Protein AF-I0JUZ8-F1 (afdb_monomer_lite)

Secondary structure (DSSP, 8-state):
-------------PPS-EEEEEE-TTSSEEEEEEGGGTEEEEEETTTTEEEEEEE-SSSEEEEEEEEEEETTTEEEEEEEESSSSEEEEEE-----GGGGGGGGGTTS--EEEEPSSS----EE--TT-SEEEEE-TT-SSHHHHT-EEEEE-

Sequence (153 aa):
LHRHQEPEDHDHRVAKFLHDGGFDASGRYFMVAANASNKVAAVDTKTGKLAALVDTAKIPHPGRGANFVHPEFGPVWATGHLGDDVVSLIPTASDDAKYAKYKGNNWKVVQELKMPGAGNLFVKTHPKSKNFWADAPMNPERELAESVFVFDR

Radius of gyration: 17.18 Å; chains: 1; bounding box: 40×25×70 Å

Structure (mmCIF, N/CA/C/O backbone):
data_AF-I0JUZ8-F1
#
_entry.id   AF-I0JUZ8-F1
#
loop_
_atom_site.group_PDB
_atom_site.id
_atom_site.type_symbol
_atom_site.label_atom_id
_atom_site.label_alt_id
_atom_site.label_comp_id
_atom_site.label_asym_id
_atom_site.label_entity_id
_atom_site.label_seq_id
_atom_site.pdbx_PDB_ins_code
_atom_site.Cartn_x
_atom_site.Cartn_y
_atom_site.Cartn_z
_atom_site.occupancy
_atom_site.B_iso_or_equiv
_atom_site.auth_seq_id
_atom_site.auth_comp_id
_atom_site.auth_asym_id
_atom_site.auth_atom_id
_atom_site.pdbx_PDB_model_num
ATOM 1 N N . LEU A 1 1 ? 22.281 8.364 48.533 1.00 39.81 1 LEU A N 1
ATOM 2 C CA . LEU A 1 1 ? 21.248 9.375 48.218 1.00 39.81 1 LEU A CA 1
ATOM 3 C C . LEU A 1 1 ? 20.882 9.246 46.749 1.00 39.81 1 LEU A C 1
ATOM 5 O O . LEU A 1 1 ? 21.779 9.223 45.916 1.00 39.81 1 LEU A O 1
ATOM 9 N N . HIS A 1 2 ? 19.601 9.003 46.478 1.00 37.38 2 HIS A N 1
ATOM 10 C CA . HIS A 1 2 ? 19.060 8.635 45.171 1.00 37.38 2 HIS A CA 1
ATOM 11 C C . HIS A 1 2 ? 19.368 9.678 44.094 1.00 37.38 2 HIS A C 1
ATOM 13 O O . HIS A 1 2 ? 19.016 10.847 44.225 1.00 37.38 2 HIS A O 1
ATOM 19 N N . ARG A 1 3 ? 19.999 9.222 43.010 1.00 35.88 3 ARG A N 1
ATOM 20 C CA . ARG A 1 3 ? 20.020 9.932 41.736 1.00 35.88 3 ARG A CA 1
ATOM 21 C C . ARG A 1 3 ? 18.628 9.723 41.137 1.00 35.88 3 ARG A C 1
ATOM 23 O O . ARG A 1 3 ? 18.254 8.578 40.899 1.00 35.88 3 ARG A O 1
ATOM 30 N N . HIS A 1 4 ? 17.852 10.793 40.985 1.00 40.12 4 HIS A N 1
ATOM 31 C CA . HIS A 1 4 ? 16.620 10.755 40.205 1.00 40.12 4 HIS A CA 1
ATOM 32 C C . HIS A 1 4 ? 16.969 10.214 38.813 1.00 40.12 4 HIS A C 1
ATOM 34 O O . HIS A 1 4 ? 17.732 10.839 38.080 1.00 40.12 4 HIS A O 1
ATOM 40 N N . GLN A 1 5 ? 16.485 9.015 38.493 1.00 37.25 5 GLN A N 1
ATOM 41 C CA . GLN A 1 5 ? 16.350 8.589 37.108 1.00 37.25 5 GLN A CA 1
ATOM 42 C C . GLN A 1 5 ? 15.210 9.426 36.536 1.00 37.25 5 GLN A C 1
ATOM 44 O O . GLN A 1 5 ? 14.076 9.328 37.009 1.00 37.25 5 GLN A O 1
ATOM 49 N N . GLU A 1 6 ? 15.526 10.300 35.583 1.00 37.56 6 GLU A N 1
ATOM 50 C CA . GLU A 1 6 ? 14.495 10.834 34.702 1.00 37.56 6 GLU A CA 1
ATOM 51 C C . GLU A 1 6 ? 13.823 9.651 33.992 1.00 37.56 6 GLU A C 1
ATOM 53 O O . GLU A 1 6 ? 14.514 8.689 33.637 1.00 37.56 6 GLU A O 1
ATOM 58 N N . PRO A 1 7 ? 12.489 9.658 33.846 1.00 38.94 7 PRO A N 1
ATOM 59 C CA . PRO A 1 7 ? 11.802 8.582 33.158 1.00 38.94 7 PRO A CA 1
ATOM 60 C C . PRO A 1 7 ? 12.304 8.542 31.716 1.00 38.94 7 PRO A C 1
ATOM 62 O O . PRO A 1 7 ? 12.306 9.564 31.032 1.00 38.94 7 PRO A O 1
ATOM 65 N N . GLU A 1 8 ? 12.750 7.367 31.269 1.00 40.44 8 GLU A N 1
ATOM 66 C CA . GLU A 1 8 ? 13.027 7.145 29.857 1.00 40.44 8 GLU A CA 1
ATOM 67 C C . GLU A 1 8 ? 11.726 7.363 29.092 1.00 40.44 8 GLU A C 1
ATOM 69 O O . GLU A 1 8 ? 10.796 6.556 29.149 1.00 40.44 8 GLU A O 1
ATOM 74 N N . ASP A 1 9 ? 11.647 8.510 28.428 1.00 40.97 9 ASP A N 1
ATOM 75 C CA . ASP A 1 9 ? 10.604 8.805 27.471 1.00 40.97 9 ASP A CA 1
ATOM 76 C C . ASP A 1 9 ? 10.711 7.712 26.403 1.00 40.97 9 ASP A C 1
ATOM 78 O O . ASP A 1 9 ? 11.705 7.638 25.672 1.00 40.97 9 ASP A O 1
ATOM 82 N N . HIS A 1 10 ? 9.731 6.804 26.367 1.00 42.12 10 HIS A N 1
ATOM 83 C CA . HIS A 1 10 ? 9.565 5.789 25.328 1.00 42.12 10 HIS A CA 1
ATOM 84 C C . HIS A 1 10 ? 9.175 6.476 24.023 1.00 42.12 10 HIS A C 1
ATOM 86 O O . HIS A 1 10 ? 8.061 6.371 23.522 1.00 42.12 10 HIS A O 1
ATOM 92 N N . 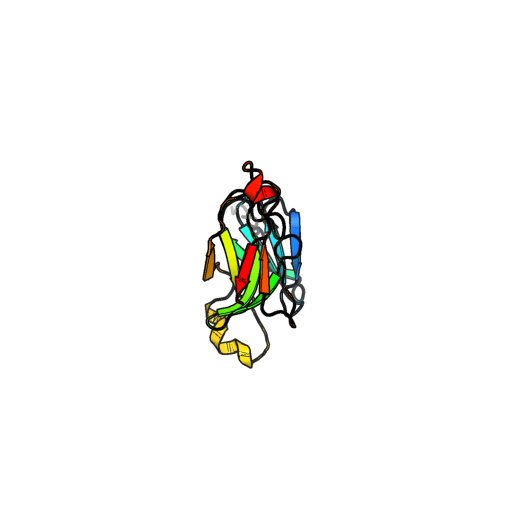ASP A 1 11 ? 10.130 7.232 23.519 1.00 44.62 11 ASP A N 1
ATOM 93 C CA . ASP A 1 11 ? 10.441 7.484 22.146 1.00 44.62 11 ASP A CA 1
ATOM 94 C C . ASP A 1 11 ? 9.332 7.157 21.144 1.00 44.62 11 ASP A C 1
ATOM 96 O O . ASP A 1 11 ? 9.370 6.183 20.391 1.00 44.62 11 ASP A O 1
ATOM 100 N N . HIS A 1 12 ? 8.349 8.048 21.093 1.00 46.19 12 HIS A N 1
ATOM 101 C CA . HIS A 1 12 ? 7.375 8.156 20.018 1.00 46.19 12 HIS A CA 1
ATOM 102 C C . HIS A 1 12 ? 8.034 8.676 18.720 1.00 46.19 12 HIS A C 1
ATOM 104 O O . HIS A 1 12 ? 7.467 9.522 18.025 1.00 46.19 12 HIS A O 1
ATOM 110 N N . ARG A 1 13 ? 9.250 8.215 18.380 1.00 50.16 13 ARG A N 1
ATOM 111 C CA . ARG A 1 13 ? 9.946 8.583 17.141 1.00 50.16 13 ARG A CA 1
ATOM 112 C C . ARG A 1 13 ? 9.258 7.876 15.983 1.00 50.16 13 ARG A C 1
ATOM 114 O O . ARG A 1 13 ? 9.554 6.732 15.643 1.00 50.16 13 ARG A O 1
ATOM 121 N N . VAL A 1 14 ? 8.339 8.595 15.346 1.00 51.22 14 VAL A N 1
ATOM 122 C CA . VAL A 1 14 ? 7.954 8.304 13.966 1.00 51.22 14 VAL A CA 1
ATOM 123 C C . VAL A 1 14 ? 9.252 8.180 13.156 1.00 51.22 14 VAL A C 1
ATOM 125 O O . VAL A 1 14 ? 10.171 8.986 13.326 1.00 51.22 14 VAL A O 1
ATOM 128 N N . ALA A 1 15 ? 9.377 7.107 12.375 1.00 55.22 15 ALA A N 1
ATOM 129 C CA . ALA A 1 15 ? 10.636 6.724 11.743 1.00 55.22 15 ALA A CA 1
ATOM 130 C C . ALA A 1 15 ? 11.268 7.880 10.941 1.00 55.22 15 ALA A C 1
ATOM 132 O O . ALA A 1 15 ? 10.576 8.709 10.349 1.00 55.22 15 ALA A O 1
ATOM 133 N N . LYS A 1 16 ? 12.605 7.948 10.941 1.00 49.75 16 LYS A N 1
ATOM 134 C CA . LYS A 1 16 ? 13.353 8.989 10.220 1.00 49.75 16 LYS A CA 1
ATOM 135 C C . LYS A 1 16 ? 13.058 8.891 8.714 1.00 49.75 16 LYS A C 1
ATOM 137 O O . LYS A 1 16 ? 12.971 7.784 8.184 1.00 49.75 16 LYS A O 1
ATOM 142 N N . PHE A 1 17 ? 12.990 10.046 8.042 1.00 62.59 17 PHE A N 1
ATOM 143 C CA . PHE A 1 17 ? 12.755 10.193 6.593 1.00 62.59 17 PHE A CA 1
ATOM 144 C C . PHE A 1 17 ? 11.334 9.847 6.133 1.00 62.59 17 PHE A C 1
ATOM 146 O O . PHE A 1 17 ? 11.149 9.083 5.187 1.00 62.59 17 PHE A O 1
ATOM 153 N N . LEU A 1 18 ? 10.335 10.433 6.800 1.00 65.12 18 LEU A N 1
ATOM 154 C CA . LEU A 1 18 ? 8.971 10.445 6.278 1.00 65.12 18 LEU A CA 1
ATOM 155 C C . LEU A 1 18 ? 8.933 11.182 4.945 1.00 65.12 18 LEU A C 1
ATOM 157 O O . LEU A 1 18 ? 9.487 12.277 4.829 1.00 65.12 18 LEU A O 1
ATOM 161 N N . HIS A 1 19 ? 8.285 10.570 3.965 1.00 83.56 19 HIS A N 1
ATOM 162 C CA . HIS A 1 19 ? 8.226 11.088 2.609 1.00 83.56 19 HIS A CA 1
ATOM 163 C C . HIS A 1 19 ? 6.768 11.303 2.195 1.00 83.56 19 HIS A C 1
ATOM 165 O O . HIS A 1 19 ? 6.206 12.378 2.401 1.00 83.56 19 HIS A O 1
ATOM 171 N N . ASP A 1 20 ? 6.136 10.263 1.671 1.00 88.50 20 ASP A N 1
ATOM 172 C CA . ASP A 1 20 ? 4.796 10.266 1.109 1.00 88.50 20 ASP A CA 1
ATOM 173 C C . ASP A 1 20 ? 3.865 9.307 1.856 1.00 88.50 20 ASP A C 1
ATOM 175 O O . ASP A 1 20 ? 4.283 8.436 2.621 1.00 88.50 20 ASP A O 1
ATOM 179 N N . GLY A 1 21 ? 2.563 9.515 1.689 1.00 94.44 21 GLY A N 1
ATOM 180 C CA . GLY A 1 21 ? 1.554 8.761 2.409 1.00 94.44 21 GLY A CA 1
ATOM 181 C C . GLY A 1 21 ? 0.128 9.135 2.039 1.00 94.44 21 GLY A C 1
ATOM 182 O O . GLY A 1 21 ? -0.145 10.127 1.354 1.00 94.44 21 GLY A O 1
ATOM 183 N N . GLY A 1 22 ? -0.813 8.331 2.517 1.00 97.75 22 GLY A N 1
ATOM 184 C CA . GLY A 1 22 ? -2.234 8.547 2.308 1.00 97.75 22 GLY A CA 1
ATOM 185 C C . GLY A 1 22 ? -3.087 7.872 3.366 1.00 97.75 22 GLY A C 1
ATOM 186 O O . GLY A 1 22 ? -2.626 7.051 4.154 1.00 97.75 22 GLY A O 1
ATOM 187 N N . PHE A 1 23 ? -4.357 8.255 3.396 1.00 98.56 23 PHE A N 1
ATOM 188 C CA . PHE A 1 23 ? -5.313 7.659 4.313 1.00 98.56 23 PHE A CA 1
ATOM 189 C C . PHE A 1 23 ? -5.670 6.232 3.905 1.00 98.56 23 PHE A C 1
ATOM 191 O O . PHE A 1 23 ? -5.791 5.918 2.715 1.00 98.56 23 PHE A O 1
ATOM 198 N N . ASP A 1 24 ? -5.905 5.394 4.907 1.00 98.31 24 ASP A N 1
ATOM 199 C CA . ASP A 1 24 ? -6.580 4.120 4.729 1.00 98.31 24 ASP A CA 1
ATOM 200 C C . ASP A 1 24 ? -8.024 4.309 4.226 1.00 98.31 24 ASP A C 1
ATOM 202 O O . ASP A 1 24 ? -8.566 5.417 4.191 1.00 98.31 24 ASP A O 1
ATOM 206 N N . ALA A 1 25 ? -8.684 3.208 3.862 1.00 96.94 25 ALA A N 1
ATOM 207 C CA . ALA A 1 25 ? -10.047 3.233 3.334 1.00 96.94 25 ALA A CA 1
ATOM 208 C C . ALA A 1 25 ? -11.075 3.897 4.271 1.00 96.94 25 ALA A C 1
ATOM 210 O O . ALA A 1 25 ? -12.080 4.419 3.788 1.00 96.94 25 ALA A O 1
ATOM 211 N N . SER A 1 26 ? -10.854 3.856 5.590 1.00 96.44 26 SER A N 1
ATOM 212 C CA . SER A 1 26 ? -11.745 4.479 6.576 1.00 96.44 26 SER A CA 1
ATOM 213 C C . SER A 1 26 ? -11.522 5.983 6.750 1.00 96.44 26 SER A C 1
ATOM 215 O O . SER A 1 26 ? -12.379 6.659 7.315 1.00 96.44 26 SER A O 1
ATOM 217 N N . GLY A 1 27 ? -10.390 6.514 6.278 1.00 96.31 27 GLY A N 1
ATOM 218 C CA . GLY A 1 27 ? -9.996 7.898 6.521 1.00 96.31 27 GLY A CA 1
ATOM 219 C C . GLY A 1 27 ? -9.446 8.156 7.927 1.00 96.31 27 GLY A C 1
ATOM 220 O O . GLY A 1 27 ? -9.214 9.312 8.269 1.00 96.31 27 GLY A O 1
ATOM 221 N N . ARG A 1 28 ? -9.245 7.122 8.757 1.00 97.88 28 ARG A N 1
ATOM 222 C CA . ARG A 1 28 ? -8.785 7.276 10.147 1.00 97.88 28 ARG A CA 1
ATOM 223 C C . ARG A 1 28 ? -7.273 7.166 10.270 1.00 97.88 28 ARG A C 1
ATOM 225 O O . ARG A 1 28 ? -6.670 7.922 11.033 1.00 97.88 28 ARG A O 1
ATOM 232 N N . TYR A 1 29 ? -6.661 6.232 9.558 1.00 98.50 29 TYR A N 1
ATOM 233 C CA . TYR A 1 29 ? -5.240 5.950 9.681 1.00 98.50 29 TYR A CA 1
ATOM 234 C C . TYR A 1 29 ? -4.485 6.593 8.530 1.00 98.50 29 TYR A C 1
ATOM 236 O O . TYR A 1 29 ? -4.753 6.307 7.365 1.00 98.50 29 TYR A O 1
ATOM 244 N N . PHE A 1 30 ? -3.538 7.468 8.854 1.00 98.25 30 PHE A N 1
ATOM 245 C CA . PHE A 1 30 ? -2.619 8.010 7.865 1.00 98.25 30 PHE A CA 1
ATOM 246 C C . PHE A 1 30 ? -1.413 7.075 7.745 1.00 98.25 30 PHE A C 1
ATOM 248 O O . PHE A 1 30 ? -0.653 6.909 8.702 1.00 98.25 30 PHE A O 1
ATOM 255 N N . MET A 1 31 ? -1.286 6.436 6.584 1.00 98.06 31 MET A N 1
ATOM 256 C CA . MET A 1 31 ? -0.218 5.502 6.237 1.00 98.06 31 MET A CA 1
ATOM 257 C C . MET A 1 31 ? 0.896 6.291 5.557 1.00 98.06 31 MET A C 1
ATOM 259 O O . MET A 1 31 ? 0.687 6.819 4.466 1.00 98.06 31 MET A O 1
ATOM 263 N N . VAL A 1 32 ? 2.060 6.395 6.191 1.00 96.56 32 VAL A N 1
ATOM 264 C CA . VAL A 1 32 ? 3.182 7.203 5.696 1.00 96.56 32 VAL A CA 1
ATOM 265 C C . VAL A 1 32 ? 4.454 6.374 5.614 1.00 96.56 32 VAL A C 1
ATOM 267 O O . VAL A 1 32 ? 4.820 5.668 6.556 1.00 96.56 32 VAL A O 1
ATOM 270 N N . ALA A 1 33 ? 5.121 6.441 4.470 1.00 94.19 33 ALA A N 1
ATOM 271 C CA . ALA A 1 33 ? 6.359 5.730 4.231 1.00 94.19 33 ALA A CA 1
ATOM 272 C C . ALA A 1 33 ? 7.531 6.449 4.916 1.00 94.19 33 ALA A C 1
ATOM 274 O O . ALA A 1 33 ? 7.661 7.674 4.874 1.00 94.19 33 ALA A O 1
ATOM 275 N N . ALA A 1 34 ? 8.369 5.660 5.587 1.00 91.06 34 ALA A N 1
ATOM 276 C CA . ALA A 1 34 ? 9.654 6.065 6.138 1.00 91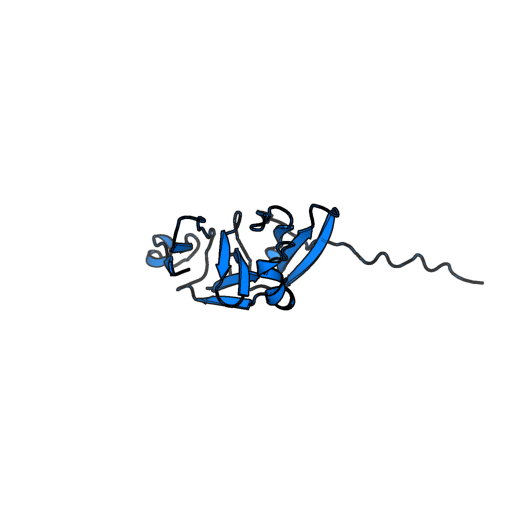.06 34 ALA A CA 1
ATOM 277 C C . ALA A 1 34 ? 10.752 5.365 5.331 1.00 91.06 34 ALA A C 1
ATOM 279 O O . ALA A 1 34 ? 11.331 4.357 5.749 1.00 91.06 34 ALA A O 1
ATOM 280 N N . ASN A 1 35 ? 10.971 5.870 4.118 1.00 76.44 35 ASN A N 1
ATOM 281 C CA . ASN A 1 35 ? 11.490 5.094 2.990 1.00 76.44 35 ASN A CA 1
ATOM 282 C C . ASN A 1 35 ? 12.905 4.573 3.263 1.00 76.44 35 ASN A C 1
ATOM 284 O O . ASN A 1 35 ? 13.198 3.404 3.032 1.00 76.44 35 ASN A O 1
ATOM 288 N N . ALA A 1 36 ? 13.766 5.410 3.848 1.00 81.31 36 ALA A N 1
ATOM 289 C CA . ALA A 1 36 ? 15.139 5.037 4.194 1.00 81.31 36 ALA A CA 1
ATOM 290 C C . ALA A 1 36 ? 15.237 3.994 5.326 1.00 81.31 36 ALA A C 1
ATOM 292 O O . ALA A 1 36 ? 16.315 3.460 5.574 1.00 81.31 36 ALA A O 1
ATOM 293 N N . SER A 1 37 ? 14.127 3.707 6.014 1.00 89.31 37 SER A N 1
ATOM 294 C CA . SER A 1 37 ? 14.049 2.709 7.084 1.00 89.31 37 SER A CA 1
ATOM 295 C C . SER A 1 37 ? 13.327 1.422 6.664 1.00 89.31 37 SER A C 1
ATOM 297 O O . SER A 1 37 ? 13.179 0.547 7.512 1.00 89.31 37 SER A O 1
ATOM 299 N N . ASN A 1 38 ? 12.876 1.297 5.404 1.00 96.00 38 ASN A N 1
ATOM 300 C CA . ASN A 1 38 ? 12.060 0.177 4.897 1.00 96.00 38 ASN A CA 1
ATOM 301 C C . ASN A 1 38 ? 10.810 -0.093 5.755 1.00 96.00 38 ASN A C 1
ATOM 303 O O . ASN A 1 38 ? 10.504 -1.233 6.105 1.00 96.00 38 ASN A O 1
ATOM 307 N N . LYS A 1 39 ? 10.126 0.982 6.164 1.00 97.06 39 LYS A N 1
ATOM 308 C CA . LYS A 1 39 ? 8.961 0.911 7.050 1.00 97.06 39 LYS A CA 1
ATOM 309 C C . LYS A 1 39 ? 7.835 1.816 6.575 1.00 97.06 39 LYS A C 1
ATOM 311 O O . LYS A 1 39 ? 8.074 2.851 5.954 1.00 97.06 39 LYS A O 1
ATOM 316 N N . VAL A 1 40 ? 6.616 1.471 6.976 1.00 97.88 40 VAL A N 1
ATOM 317 C CA . VAL A 1 40 ? 5.429 2.328 6.893 1.00 97.88 40 VAL A CA 1
ATOM 318 C C . VAL A 1 40 ? 4.904 2.573 8.305 1.00 97.88 40 VAL A C 1
ATOM 320 O O . VAL A 1 40 ? 4.622 1.634 9.047 1.00 97.88 40 VAL A O 1
ATOM 323 N N . ALA A 1 41 ? 4.770 3.837 8.695 1.00 97.50 41 ALA A N 1
ATOM 324 C CA . ALA A 1 41 ? 4.126 4.216 9.944 1.00 97.50 41 ALA A CA 1
ATOM 325 C C . ALA A 1 41 ? 2.622 4.407 9.715 1.00 97.50 41 ALA A C 1
ATOM 327 O O . ALA A 1 41 ? 2.206 5.113 8.798 1.00 97.50 41 ALA A O 1
ATOM 328 N N . ALA A 1 42 ? 1.807 3.796 10.571 1.00 97.94 42 ALA A N 1
ATOM 329 C CA . ALA A 1 42 ? 0.369 4.018 10.622 1.00 97.94 42 ALA A CA 1
ATOM 330 C C . ALA A 1 42 ? 0.056 4.949 11.794 1.00 97.94 42 ALA A C 1
ATOM 332 O O . ALA A 1 42 ? 0.271 4.588 12.952 1.00 97.94 42 ALA A O 1
ATOM 333 N N . VAL A 1 43 ? -0.456 6.144 11.511 1.00 97.88 43 VAL A N 1
ATOM 334 C CA . VAL A 1 43 ? -0.828 7.134 12.530 1.00 97.88 43 VAL A CA 1
ATOM 335 C C . VAL A 1 43 ? -2.345 7.160 12.674 1.00 97.88 43 VAL A C 1
ATOM 337 O O . VAL A 1 43 ? -3.056 7.418 11.706 1.00 97.88 43 VAL A O 1
ATOM 340 N N . ASP A 1 44 ? -2.856 6.904 13.877 1.00 98.06 44 ASP A N 1
ATOM 341 C CA . ASP A 1 44 ? -4.280 7.046 14.179 1.00 98.06 44 ASP A CA 1
ATOM 342 C C . ASP A 1 44 ? -4.613 8.528 14.341 1.00 98.06 44 ASP A C 1
ATOM 344 O O . ASP A 1 44 ? -4.325 9.137 15.373 1.00 98.06 44 ASP A O 1
ATOM 348 N N . THR A 1 45 ? -5.241 9.121 13.330 1.00 97.19 45 THR A N 1
ATOM 349 C CA . THR A 1 45 ? -5.542 10.560 13.345 1.00 97.19 45 THR A CA 1
ATOM 350 C C . THR A 1 45 ? -6.631 10.929 14.349 1.00 97.19 45 THR A C 1
ATOM 352 O O . THR A 1 45 ? -6.713 12.084 14.758 1.00 97.19 45 THR A O 1
ATOM 355 N N . LYS A 1 46 ? -7.418 9.954 14.826 1.00 96.56 46 LYS A N 1
ATOM 356 C CA . LYS A 1 46 ? -8.409 10.178 15.885 1.00 96.56 46 LYS A CA 1
ATOM 357 C C . LYS A 1 46 ? -7.751 10.391 17.247 1.00 96.56 46 LYS A C 1
ATOM 359 O O . LYS A 1 46 ? -8.262 11.162 18.053 1.00 96.56 46 LYS A O 1
ATOM 364 N N . THR A 1 47 ? -6.659 9.679 17.524 1.00 96.81 47 THR A N 1
ATOM 365 C CA . THR A 1 47 ? -5.950 9.758 18.814 1.00 96.81 47 THR A CA 1
ATOM 366 C C . THR A 1 47 ? -4.667 10.583 18.744 1.00 96.81 47 THR A C 1
ATOM 368 O O . THR A 1 47 ? -4.128 10.942 19.788 1.00 96.81 47 THR A O 1
ATOM 371 N N . GLY A 1 48 ? -4.179 10.888 17.538 1.00 94.06 48 GLY A N 1
ATOM 372 C CA . GLY A 1 48 ? -2.912 11.580 17.306 1.00 94.06 48 GLY A CA 1
ATOM 373 C C . GLY A 1 48 ? -1.681 10.727 17.622 1.00 94.06 48 GLY A C 1
ATOM 374 O O . GLY A 1 48 ? -0.602 11.276 17.825 1.00 94.06 48 GLY A O 1
ATOM 375 N N . LYS A 1 49 ? -1.828 9.399 17.714 1.00 95.62 49 LYS A N 1
ATOM 376 C CA . LYS A 1 49 ? -0.765 8.480 18.147 1.00 95.62 49 LYS A CA 1
ATOM 377 C C . LYS A 1 49 ? -0.347 7.525 17.036 1.00 95.62 49 LYS A C 1
ATOM 379 O O . LYS A 1 49 ? -1.128 7.201 16.142 1.00 95.62 49 LYS A O 1
ATOM 384 N N . LEU A 1 50 ? 0.887 7.032 17.132 1.00 97.00 50 LEU A N 1
ATOM 385 C CA . LEU A 1 50 ? 1.364 5.927 16.306 1.00 97.00 50 LEU A CA 1
ATOM 386 C C . LEU A 1 50 ? 0.545 4.670 16.635 1.00 97.00 50 LEU A C 1
ATOM 388 O O . LEU A 1 50 ? 0.562 4.197 17.769 1.00 97.00 50 LEU A O 1
ATOM 392 N N . ALA A 1 51 ? -0.184 4.152 15.649 1.00 97.31 51 ALA A N 1
ATOM 393 C CA . ALA A 1 51 ? -0.927 2.902 15.763 1.00 97.31 51 ALA A CA 1
ATOM 394 C C . ALA A 1 51 ? -0.009 1.696 15.549 1.00 97.31 51 ALA A C 1
ATOM 396 O O . ALA A 1 51 ? -0.128 0.699 16.257 1.00 97.31 51 ALA A O 1
ATOM 397 N N . ALA A 1 52 ? 0.903 1.796 14.579 1.00 97.44 52 ALA A N 1
ATOM 398 C CA . ALA A 1 52 ? 1.882 0.761 14.285 1.00 97.44 52 ALA A CA 1
ATOM 399 C C . ALA A 1 52 ? 3.054 1.296 13.458 1.00 97.44 52 ALA A C 1
ATOM 401 O O . ALA A 1 52 ? 2.938 2.304 12.759 1.00 97.44 52 ALA A O 1
ATOM 402 N N . LEU A 1 53 ? 4.159 0.555 13.493 1.00 97.44 53 LEU A N 1
ATOM 403 C CA . LEU A 1 53 ? 5.279 0.701 12.577 1.00 97.44 53 LEU A CA 1
ATOM 404 C C . LEU A 1 53 ? 5.478 -0.640 11.862 1.00 97.44 53 LEU A C 1
ATOM 406 O O . LEU A 1 53 ? 5.806 -1.634 12.502 1.00 97.44 53 LEU A O 1
ATOM 410 N N . VAL A 1 54 ? 5.216 -0.664 10.559 1.00 98.12 54 VAL A N 1
ATOM 411 C CA . VAL A 1 54 ? 5.138 -1.880 9.744 1.00 98.12 54 VAL A CA 1
ATOM 412 C C . VAL A 1 54 ? 6.422 -2.044 8.942 1.00 98.12 54 VAL A C 1
ATOM 414 O O . VAL A 1 54 ? 6.798 -1.131 8.210 1.00 98.12 54 VAL A O 1
ATOM 417 N N . ASP A 1 55 ? 7.078 -3.196 9.071 1.00 97.62 55 ASP A N 1
ATOM 418 C CA . ASP A 1 55 ? 8.200 -3.587 8.214 1.00 97.62 55 ASP A CA 1
ATOM 419 C C . ASP A 1 55 ? 7.729 -3.898 6.794 1.00 97.62 55 ASP A C 1
ATOM 421 O O . ASP A 1 55 ? 6.701 -4.550 6.606 1.00 97.62 55 ASP A O 1
ATOM 425 N N . THR A 1 56 ? 8.487 -3.442 5.800 1.00 97.75 56 THR A N 1
ATOM 426 C CA . THR A 1 56 ? 8.199 -3.670 4.381 1.00 97.75 56 THR A CA 1
ATOM 427 C C . THR A 1 56 ? 9.460 -4.048 3.608 1.00 97.75 56 THR A C 1
ATOM 429 O O . THR A 1 56 ? 10.570 -4.007 4.141 1.00 97.75 56 THR A O 1
ATOM 432 N N . ALA A 1 57 ? 9.294 -4.344 2.319 1.00 97.69 57 ALA A N 1
ATOM 433 C CA . ALA A 1 57 ? 10.397 -4.411 1.370 1.00 97.69 57 ALA A CA 1
ATOM 434 C C . ALA A 1 57 ? 11.119 -3.053 1.203 1.00 97.69 57 ALA A C 1
ATOM 436 O O . ALA A 1 57 ? 10.805 -2.053 1.868 1.00 97.69 57 ALA A O 1
ATOM 437 N N . LYS A 1 58 ? 12.160 -3.045 0.364 1.00 97.56 58 LYS A N 1
ATOM 438 C CA . LYS A 1 58 ? 13.154 -1.970 0.312 1.00 97.56 58 LYS A CA 1
ATOM 439 C C . LYS A 1 58 ? 12.628 -0.682 -0.341 1.00 97.56 58 LYS A C 1
ATOM 441 O O . LYS A 1 58 ? 12.284 -0.666 -1.518 1.00 97.56 58 LYS A O 1
ATOM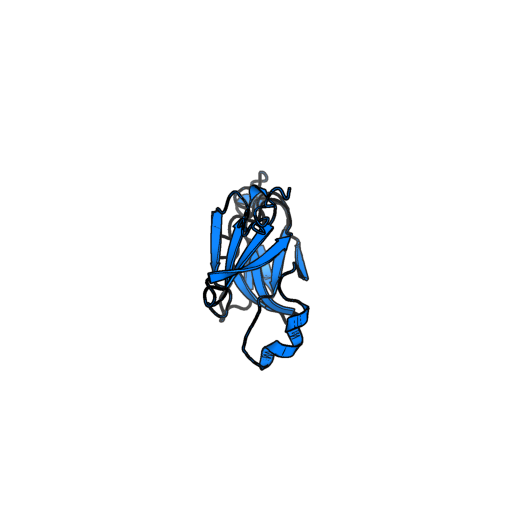 446 N N . ILE A 1 59 ? 12.739 0.435 0.387 1.00 96.12 59 ILE A N 1
ATOM 447 C CA . ILE A 1 59 ? 12.370 1.797 -0.045 1.00 96.12 59 ILE A CA 1
ATOM 448 C C . ILE A 1 59 ? 10.902 1.850 -0.519 1.00 96.12 59 ILE A C 1
ATOM 450 O O . ILE A 1 59 ? 10.650 2.002 -1.720 1.00 96.12 59 ILE A O 1
ATOM 454 N N . PRO A 1 60 ? 9.926 1.738 0.406 1.00 97.38 60 PRO A N 1
ATOM 455 C CA . PRO A 1 60 ? 8.515 1.904 0.069 1.00 97.38 60 PRO A CA 1
ATOM 456 C C . PRO A 1 60 ? 8.266 3.294 -0.513 1.00 97.38 60 PRO A C 1
ATOM 458 O O . PRO A 1 60 ? 8.769 4.280 0.023 1.00 97.38 60 PRO A O 1
ATOM 461 N N . HIS A 1 61 ? 7.494 3.367 -1.596 1.00 97.12 61 HIS A N 1
ATOM 462 C CA . HIS A 1 61 ? 7.144 4.617 -2.268 1.00 97.12 61 HIS A CA 1
ATOM 463 C C . HIS A 1 61 ? 5.674 4.582 -2.730 1.00 97.12 61 HIS A C 1
ATOM 465 O O . HIS A 1 61 ? 5.373 4.211 -3.864 1.00 97.12 61 HIS A O 1
ATOM 471 N N . PRO A 1 62 ? 4.717 4.889 -1.842 1.00 94.19 62 PRO A N 1
ATOM 472 C CA . PRO A 1 62 ? 3.294 4.702 -2.126 1.00 94.19 62 PRO A CA 1
ATOM 473 C C . PRO A 1 62 ? 2.636 5.779 -2.998 1.00 94.19 62 PRO A C 1
ATOM 475 O O . PRO A 1 62 ? 1.529 5.570 -3.507 1.00 94.19 62 PRO A O 1
ATOM 478 N N . GLY A 1 63 ? 3.188 6.987 -3.060 1.00 94.38 63 GLY A N 1
ATOM 479 C CA . GLY A 1 63 ? 2.398 8.194 -3.274 1.00 94.38 63 GLY A CA 1
ATOM 480 C C . GLY A 1 63 ? 1.342 8.336 -2.170 1.00 94.38 63 GLY A C 1
ATOM 481 O O . GLY A 1 63 ? 1.657 8.489 -0.995 1.00 94.38 63 GLY A O 1
ATOM 482 N N . ARG A 1 64 ? 0.054 8.246 -2.530 1.00 97.56 64 ARG A N 1
ATOM 483 C CA . ARG A 1 64 ? -1.052 8.136 -1.546 1.00 97.56 64 ARG A CA 1
ATOM 484 C C . ARG A 1 64 ? -1.398 6.684 -1.188 1.00 97.56 64 ARG A C 1
ATOM 486 O O . ARG A 1 64 ? -2.253 6.445 -0.334 1.00 97.56 64 ARG A O 1
ATOM 493 N N . GLY A 1 65 ? -0.777 5.730 -1.870 1.00 98.19 65 GLY A N 1
ATOM 494 C CA . GLY A 1 65 ? -1.130 4.322 -1.847 1.00 98.19 65 GLY A CA 1
ATOM 495 C C . GLY A 1 65 ? -2.484 4.031 -2.490 1.00 98.19 65 GLY A C 1
ATOM 496 O O . GLY A 1 65 ? -3.148 4.892 -3.085 1.00 98.19 65 GLY A O 1
ATOM 497 N N . ALA A 1 66 ? -2.901 2.777 -2.367 1.00 98.56 66 ALA A N 1
ATOM 498 C CA . ALA A 1 66 ? -4.125 2.274 -2.970 1.00 98.56 66 ALA A CA 1
ATOM 499 C C . ALA A 1 66 ? -4.903 1.400 -1.983 1.00 98.56 66 ALA A C 1
ATOM 501 O O . ALA A 1 66 ? -4.373 0.443 -1.432 1.00 98.56 66 ALA A O 1
ATOM 502 N N . ASN A 1 67 ? -6.178 1.734 -1.788 1.00 98.62 67 ASN A N 1
ATOM 503 C CA . ASN A 1 67 ? -7.059 1.065 -0.838 1.00 98.62 67 ASN A CA 1
ATOM 504 C C . ASN A 1 67 ? -8.026 0.113 -1.542 1.00 98.62 67 ASN A C 1
ATOM 506 O O . ASN A 1 67 ? -8.681 0.504 -2.515 1.00 98.62 67 ASN A O 1
ATOM 510 N N . PHE A 1 68 ? -8.190 -1.096 -1.011 1.00 98.12 68 PHE A N 1
ATOM 511 C CA . PHE A 1 68 ? -9.220 -2.038 -1.445 1.00 98.12 68 PHE A CA 1
ATOM 512 C C . PHE A 1 68 ? -9.547 -3.087 -0.381 1.00 98.12 68 PHE A C 1
ATOM 514 O O . PHE A 1 68 ? -8.983 -3.074 0.703 1.00 98.12 68 PHE A O 1
ATOM 521 N N . VAL A 1 69 ? -10.506 -3.970 -0.669 1.00 97.44 69 VAL A N 1
ATOM 522 C CA . VAL A 1 69 ? -10.875 -5.078 0.218 1.00 97.44 69 VAL A CA 1
ATOM 523 C C . VAL A 1 69 ? -10.349 -6.364 -0.399 1.00 97.44 69 VAL A C 1
ATOM 525 O O . VAL A 1 69 ? -10.851 -6.782 -1.437 1.00 97.44 69 VAL A O 1
ATOM 528 N N . HIS A 1 70 ? -9.349 -6.966 0.235 1.00 96.94 70 HIS A N 1
ATOM 529 C CA . HIS A 1 70 ? -8.834 -8.281 -0.113 1.00 96.94 70 HIS A CA 1
ATOM 530 C C . HIS A 1 70 ? -9.798 -9.370 0.392 1.00 96.94 70 HIS A C 1
ATOM 532 O O . HIS A 1 70 ? -10.249 -9.284 1.542 1.00 96.94 70 HIS A O 1
ATOM 538 N N . PRO A 1 71 ? -10.107 -10.414 -0.398 1.00 94.50 71 PRO A N 1
ATOM 539 C CA . PRO A 1 71 ? -11.061 -11.454 0.003 1.00 94.50 71 PRO A CA 1
ATOM 540 C C . PRO A 1 71 ? -10.660 -12.175 1.303 1.00 94.50 71 PRO A C 1
ATOM 542 O O . PRO A 1 71 ? -11.506 -12.431 2.168 1.00 94.50 71 PRO A O 1
ATOM 545 N N . GLU A 1 72 ? -9.364 -12.440 1.477 1.00 96.31 72 GLU A N 1
ATOM 546 C CA . GLU A 1 72 ? -8.824 -13.174 2.629 1.00 96.31 72 GLU A CA 1
ATOM 547 C C . GLU A 1 72 ? -8.415 -12.270 3.802 1.00 96.31 72 GLU A C 1
ATOM 549 O O . GLU A 1 72 ? -8.501 -12.675 4.961 1.00 96.31 72 GLU A O 1
ATOM 554 N N . PHE A 1 73 ? -8.013 -11.025 3.527 1.00 97.62 73 PHE A N 1
ATOM 555 C CA . PHE A 1 73 ? -7.371 -10.165 4.531 1.00 97.62 73 PHE A CA 1
ATOM 556 C C . PHE A 1 73 ? -8.195 -8.935 4.914 1.00 97.62 73 PHE A C 1
ATOM 558 O O . PHE A 1 73 ? -7.827 -8.234 5.853 1.00 97.62 73 PHE A O 1
ATOM 565 N N . GLY A 1 74 ? -9.331 -8.698 4.253 1.00 97.00 74 GLY A N 1
ATOM 566 C CA . GLY A 1 74 ? -10.183 -7.546 4.527 1.00 97.00 74 GLY A CA 1
ATOM 567 C C . GLY A 1 74 ? -9.621 -6.252 3.927 1.00 97.00 74 GLY A C 1
ATOM 568 O O . GLY A 1 74 ? -8.964 -6.298 2.888 1.00 97.00 74 GLY A O 1
ATOM 569 N N . PRO A 1 75 ? -9.917 -5.079 4.512 1.00 98.19 75 PRO A N 1
ATOM 570 C CA . PRO A 1 75 ? -9.417 -3.798 4.020 1.00 98.19 75 PRO A CA 1
ATOM 571 C C . PRO A 1 75 ? -7.891 -3.742 4.057 1.00 98.19 75 PRO A C 1
ATOM 573 O O . PRO A 1 75 ? -7.289 -3.923 5.113 1.00 98.19 75 PRO A O 1
ATOM 576 N N . VAL A 1 76 ? -7.282 -3.458 2.912 1.00 98.56 76 VAL A N 1
ATOM 577 C CA . VAL A 1 76 ? -5.838 -3.300 2.752 1.00 98.56 76 VAL A CA 1
ATOM 578 C C . VAL A 1 76 ? -5.505 -1.962 2.109 1.00 98.56 76 VAL A C 1
ATOM 580 O O . VAL A 1 76 ? -6.247 -1.450 1.264 1.00 98.56 76 VAL A O 1
ATOM 583 N N . TRP A 1 77 ? -4.354 -1.432 2.501 1.00 98.81 77 TRP A N 1
ATOM 584 C CA . TRP A 1 77 ? -3.654 -0.337 1.852 1.00 98.81 77 TRP A CA 1
ATOM 585 C C . TRP A 1 77 ? -2.368 -0.887 1.223 1.00 98.81 77 TRP A C 1
ATOM 587 O O . TRP A 1 77 ? -1.668 -1.695 1.834 1.00 98.81 77 TRP A O 1
ATOM 597 N N . ALA A 1 78 ? -2.075 -0.477 -0.007 1.00 98.62 78 ALA A N 1
ATOM 598 C CA . ALA A 1 78 ? -0.950 -0.980 -0.786 1.00 98.62 78 ALA A CA 1
ATOM 599 C C . ALA A 1 78 ? 0.107 0.096 -1.051 1.00 98.62 78 ALA A C 1
ATOM 601 O O . ALA A 1 78 ? -0.235 1.255 -1.307 1.00 98.62 78 ALA A O 1
ATOM 602 N N . THR A 1 79 ? 1.369 -0.334 -1.085 1.00 98.62 79 THR A N 1
ATOM 603 C CA . THR A 1 79 ? 2.536 0.451 -1.514 1.00 98.62 79 THR A CA 1
ATOM 604 C C . THR A 1 79 ? 3.413 -0.379 -2.437 1.00 98.62 79 THR A C 1
ATOM 606 O O . THR A 1 79 ? 3.612 -1.565 -2.181 1.00 98.62 79 THR A O 1
ATOM 609 N N . GLY A 1 80 ? 3.961 0.232 -3.485 1.00 98.00 80 GLY A N 1
ATOM 610 C CA . GLY A 1 80 ? 5.096 -0.349 -4.196 1.00 98.00 80 GLY A CA 1
ATOM 611 C C . GLY A 1 80 ? 6.426 0.144 -3.634 1.00 98.00 80 GLY A C 1
ATOM 612 O O . GLY A 1 80 ? 6.461 0.827 -2.601 1.00 98.00 80 GLY A O 1
ATOM 613 N N . HIS A 1 81 ? 7.509 -0.259 -4.297 1.00 98.44 81 HIS A N 1
ATOM 614 C CA . HIS A 1 81 ? 8.876 -0.109 -3.811 1.00 98.44 81 HIS A CA 1
ATOM 615 C C . HIS A 1 81 ? 9.828 0.360 -4.912 1.00 98.44 81 HIS A C 1
ATOM 617 O O . HIS A 1 81 ? 9.831 -0.144 -6.036 1.00 98.44 81 HIS A O 1
ATOM 623 N N . LEU A 1 82 ? 10.693 1.311 -4.560 1.00 97.12 82 LEU A N 1
ATOM 624 C CA . LEU A 1 82 ? 11.780 1.758 -5.430 1.00 97.12 82 LEU A CA 1
ATOM 625 C C . LEU A 1 82 ? 12.945 0.769 -5.440 1.00 97.12 82 LEU A C 1
ATOM 627 O O . LEU A 1 82 ? 13.634 0.643 -6.448 1.00 97.12 82 LEU A O 1
ATOM 631 N N . GLY A 1 83 ? 13.200 0.110 -4.308 1.00 97.00 83 GLY A N 1
ATOM 632 C CA . GLY A 1 83 ? 14.379 -0.728 -4.106 1.00 97.00 83 GLY A CA 1
ATOM 633 C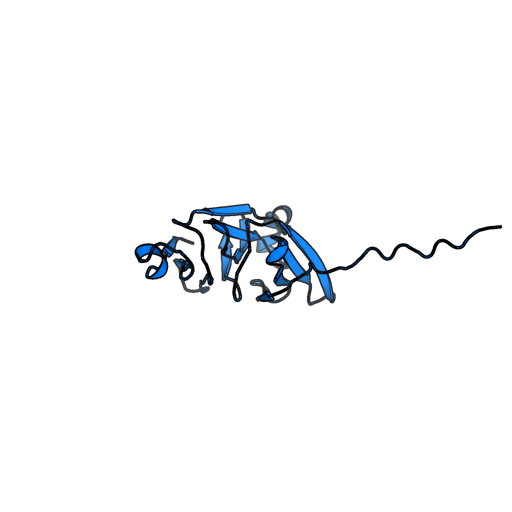 C . GLY A 1 83 ? 14.125 -2.227 -4.201 1.00 97.00 83 GLY A C 1
ATOM 634 O O . GLY A 1 83 ? 15.077 -2.981 -4.004 1.00 97.00 83 GLY A O 1
ATOM 635 N N . ASP A 1 84 ? 12.886 -2.641 -4.458 1.00 98.19 84 ASP A N 1
ATOM 636 C CA . ASP A 1 84 ? 12.472 -4.041 -4.514 1.00 98.19 84 ASP A CA 1
ATOM 637 C C . ASP A 1 84 ? 11.371 -4.249 -5.558 1.00 98.19 84 ASP A C 1
ATOM 639 O O . ASP A 1 84 ? 10.665 -3.308 -5.921 1.00 98.19 84 ASP A O 1
ATOM 643 N N . ASP A 1 85 ? 11.219 -5.476 -6.040 1.00 97.88 85 ASP A N 1
ATOM 644 C CA . ASP A 1 85 ? 10.329 -5.838 -7.147 1.00 97.88 85 ASP A CA 1
ATOM 645 C C . ASP A 1 85 ? 8.990 -6.413 -6.663 1.00 97.88 85 ASP A C 1
ATOM 647 O O . ASP A 1 85 ? 8.457 -7.388 -7.199 1.00 97.88 85 ASP A O 1
ATOM 651 N N . VAL A 1 86 ? 8.417 -5.779 -5.642 1.00 98.62 86 VAL A N 1
ATOM 652 C CA . VAL A 1 86 ? 7.133 -6.173 -5.060 1.00 98.62 86 VAL A CA 1
ATOM 653 C C . VAL A 1 86 ? 6.213 -4.977 -4.829 1.00 98.62 86 VAL A C 1
ATOM 655 O O . VAL A 1 86 ? 6.639 -3.825 -4.779 1.00 98.62 86 VAL A O 1
ATOM 658 N N . VAL A 1 87 ? 4.926 -5.262 -4.652 1.00 98.62 87 VAL A N 1
ATOM 659 C CA . VAL A 1 87 ? 3.941 -4.374 -4.024 1.00 98.62 87 VAL A CA 1
ATOM 660 C C . VAL A 1 87 ? 3.486 -5.027 -2.725 1.00 98.62 87 VAL A C 1
ATOM 662 O O . VAL A 1 87 ? 2.978 -6.145 -2.745 1.00 98.62 87 VAL A O 1
ATOM 665 N N . SER A 1 88 ? 3.622 -4.336 -1.597 1.00 98.69 88 SER A N 1
ATOM 666 C CA . SER A 1 88 ? 3.211 -4.850 -0.288 1.00 98.69 88 SER A CA 1
ATOM 667 C C . SER A 1 88 ? 1.769 -4.456 0.037 1.00 98.69 88 SER A C 1
ATOM 669 O O . SER A 1 88 ? 1.397 -3.285 -0.081 1.00 98.69 88 SER A O 1
ATOM 671 N N . LEU A 1 89 ? 0.971 -5.420 0.503 1.00 98.69 89 LEU A N 1
ATOM 672 C CA . LEU A 1 89 ? -0.391 -5.211 1.000 1.00 98.69 89 LEU A CA 1
ATOM 673 C C . LEU A 1 89 ? -0.406 -5.220 2.531 1.00 98.69 89 LEU A C 1
ATOM 675 O O . LEU A 1 89 ? 0.010 -6.198 3.156 1.00 98.69 89 LEU A O 1
ATOM 679 N N . ILE A 1 90 ? -0.913 -4.143 3.132 1.00 98.81 90 ILE A N 1
ATOM 680 C CA . ILE A 1 90 ? -0.957 -3.940 4.584 1.00 98.81 90 ILE A CA 1
ATOM 681 C C . ILE A 1 90 ? -2.421 -3.779 5.015 1.00 98.81 90 ILE A C 1
ATOM 683 O O . ILE A 1 90 ? -3.051 -2.786 4.640 1.00 98.81 90 ILE A O 1
ATOM 687 N N . PRO A 1 91 ? -2.994 -4.704 5.805 1.00 98.50 91 PRO A N 1
ATOM 688 C CA . PRO A 1 91 ? -4.350 -4.556 6.308 1.00 98.50 91 PRO A CA 1
ATOM 689 C C . PRO A 1 91 ? -4.438 -3.438 7.338 1.00 98.50 91 PRO A C 1
ATOM 691 O O . PRO A 1 91 ? -3.574 -3.307 8.216 1.00 98.50 91 PRO A O 1
ATOM 694 N N . THR A 1 92 ? -5.494 -2.637 7.231 1.00 98.31 92 THR A N 1
ATOM 695 C CA . THR A 1 92 ? -5.729 -1.491 8.110 1.00 98.31 92 THR A CA 1
ATOM 696 C C . THR A 1 92 ? -6.877 -1.779 9.063 1.00 98.31 92 THR A C 1
ATOM 698 O O . THR A 1 92 ? -7.864 -2.436 8.720 1.00 98.31 92 THR A O 1
ATOM 701 N N . ALA A 1 93 ? -6.756 -1.289 10.298 1.00 96.88 93 ALA A N 1
ATOM 702 C CA . ALA A 1 93 ? -7.824 -1.475 11.265 1.00 96.88 93 ALA A CA 1
ATOM 703 C C . ALA A 1 93 ? -9.110 -0.771 10.818 1.00 96.88 93 ALA A C 1
ATOM 705 O O . ALA A 1 93 ? -9.090 0.319 10.251 1.00 96.88 93 ALA A O 1
ATOM 706 N N . SER A 1 94 ? -10.246 -1.400 11.118 1.00 95.38 94 SER A N 1
ATOM 707 C CA . SER A 1 94 ? -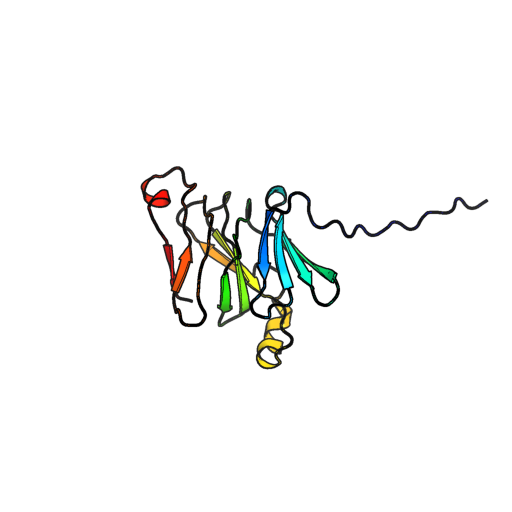11.567 -0.862 10.826 1.00 95.38 94 SER A CA 1
ATOM 708 C C . SER A 1 94 ? -12.496 -1.043 12.022 1.00 95.38 94 SER A C 1
ATOM 710 O O . SER A 1 94 ? -12.492 -2.092 12.676 1.00 95.38 94 SER A O 1
ATOM 712 N N . ASP A 1 95 ? -13.305 -0.017 12.280 1.00 93.88 95 ASP A N 1
ATOM 713 C CA . ASP A 1 95 ? -14.378 -0.046 13.276 1.00 93.88 95 ASP A CA 1
ATOM 714 C C . ASP A 1 95 ? -15.671 -0.677 12.714 1.00 93.88 95 ASP A C 1
ATOM 716 O O . ASP A 1 95 ? -16.603 -0.954 13.467 1.00 93.88 95 ASP A O 1
ATOM 720 N N . ASP A 1 96 ? -15.737 -0.941 11.402 1.00 95.88 96 ASP A N 1
ATOM 721 C CA . ASP A 1 96 ? -16.883 -1.602 10.774 1.00 95.88 96 ASP A CA 1
ATOM 722 C C . ASP A 1 96 ? -16.951 -3.076 11.206 1.00 95.88 96 ASP A C 1
ATOM 724 O O . ASP A 1 96 ? -16.027 -3.867 10.975 1.00 95.88 96 ASP A O 1
ATOM 728 N N . ALA A 1 97 ? -18.077 -3.458 11.815 1.00 96.50 97 ALA A N 1
ATOM 729 C CA . ALA A 1 97 ? -18.307 -4.798 12.342 1.00 96.50 97 ALA A CA 1
ATOM 730 C C . ALA A 1 97 ? -18.123 -5.898 11.284 1.00 96.50 97 ALA A C 1
ATOM 732 O O . ALA A 1 97 ? -17.672 -6.995 11.621 1.00 96.50 97 ALA A O 1
ATOM 733 N N . LYS A 1 98 ? -18.379 -5.610 9.998 1.00 96.56 98 LYS A N 1
ATOM 734 C CA . LYS A 1 98 ? -18.198 -6.595 8.918 1.00 96.56 98 LYS A CA 1
ATOM 735 C C . LYS A 1 98 ? -16.739 -7.020 8.730 1.00 96.56 98 LYS A C 1
ATOM 737 O O . LYS A 1 98 ? -16.477 -8.105 8.215 1.00 96.56 98 LYS A O 1
ATOM 742 N N . TYR A 1 99 ? -15.791 -6.188 9.166 1.00 97.00 99 TYR A N 1
ATOM 743 C CA . TYR A 1 99 ? -14.361 -6.470 9.088 1.00 97.00 99 TYR A CA 1
ATOM 744 C C . TYR A 1 99 ? -13.763 -6.962 10.410 1.00 97.00 99 TYR A C 1
ATOM 746 O O . TYR A 1 99 ? -12.564 -7.228 10.474 1.00 97.00 99 TYR A O 1
ATOM 754 N N . ALA A 1 100 ? -14.575 -7.160 11.456 1.00 96.25 100 ALA A N 1
ATOM 755 C CA . ALA A 1 100 ? -14.091 -7.583 12.770 1.00 96.25 100 ALA A CA 1
ATOM 756 C C . ALA A 1 100 ? -13.291 -8.897 12.729 1.00 96.25 100 ALA A C 1
ATOM 758 O O . ALA A 1 100 ? -12.300 -9.029 13.447 1.00 96.25 100 ALA A O 1
ATOM 759 N N . LYS A 1 101 ? -13.665 -9.832 11.844 1.00 97.00 101 LYS A N 1
ATOM 760 C CA . LYS A 1 101 ? -12.964 -11.114 11.662 1.00 97.00 101 LYS A CA 1
ATOM 761 C C . LYS A 1 101 ? -11.530 -10.976 11.129 1.00 97.00 101 LYS A C 1
ATOM 763 O O . LYS A 1 101 ? -10.736 -11.886 11.320 1.00 97.00 101 LYS A O 1
ATOM 768 N N . TYR A 1 102 ? -11.185 -9.850 10.496 1.00 97.19 102 TYR A N 1
ATOM 769 C CA . TYR A 1 102 ? -9.860 -9.614 9.909 1.00 97.19 102 TYR A CA 1
ATOM 770 C C . TYR A 1 102 ? -8.887 -8.903 10.859 1.00 97.19 102 TYR A C 1
ATOM 772 O O . TYR A 1 102 ? -7.723 -8.722 10.516 1.00 97.19 102 TYR A O 1
ATOM 780 N N . LYS A 1 103 ? -9.323 -8.518 12.069 1.00 94.81 103 LYS A N 1
ATOM 781 C CA . LYS A 1 103 ? -8.518 -7.699 12.996 1.00 94.81 103 LYS A CA 1
ATOM 782 C C . LYS A 1 103 ? -7.138 -8.283 13.326 1.00 94.81 103 LYS A C 1
ATOM 784 O O . LYS A 1 103 ? -6.211 -7.513 13.552 1.00 94.81 103 LYS A O 1
ATOM 789 N N . GLY A 1 104 ? -6.990 -9.611 13.324 1.00 95.25 104 GLY A N 1
ATOM 790 C CA . GLY A 1 104 ? -5.707 -10.288 13.568 1.00 95.25 104 GLY A CA 1
ATOM 791 C C . GLY A 1 104 ? -4.656 -10.107 12.462 1.00 95.25 104 GLY A C 1
ATOM 792 O O . GLY A 1 104 ? -3.493 -10.452 12.663 1.00 95.25 104 GLY A O 1
ATOM 793 N N . ASN A 1 105 ? -5.044 -9.562 11.306 1.00 96.69 105 ASN A N 1
ATOM 794 C CA . ASN A 1 105 ? -4.155 -9.349 10.164 1.00 96.69 105 ASN A CA 1
ATOM 795 C C . ASN A 1 105 ? -3.562 -7.937 10.103 1.00 96.69 105 ASN A C 1
ATOM 797 O O . ASN A 1 105 ? -2.645 -7.710 9.320 1.00 96.69 105 ASN A O 1
ATOM 801 N N . ASN A 1 106 ? -4.083 -6.998 10.894 1.00 97.50 106 ASN A N 1
ATOM 802 C CA . ASN A 1 106 ? -3.713 -5.590 10.795 1.00 97.50 106 ASN A CA 1
ATOM 803 C C . ASN A 1 106 ? -2.227 -5.356 11.078 1.00 97.50 106 ASN A C 1
ATOM 805 O O . ASN A 1 106 ? -1.627 -6.046 11.902 1.00 97.50 106 ASN A O 1
ATOM 809 N N . TRP A 1 107 ? -1.682 -4.312 10.450 1.00 97.75 107 TRP A N 1
ATOM 810 C CA . TRP A 1 107 ? -0.361 -3.758 10.775 1.00 97.75 107 TRP A CA 1
ATOM 811 C C . TRP A 1 107 ? 0.833 -4.673 10.487 1.00 97.75 107 TRP A C 1
ATOM 813 O O . TRP A 1 107 ? 1.866 -4.595 11.147 1.00 97.75 107 TRP A O 1
ATOM 823 N N . LYS A 1 108 ? 0.706 -5.517 9.467 1.00 97.75 108 LYS A N 1
ATOM 824 C CA . LYS A 1 108 ? 1.806 -6.290 8.888 1.00 97.75 108 LYS A CA 1
ATOM 825 C C . LYS A 1 108 ? 1.605 -6.416 7.386 1.00 97.75 108 LYS A C 1
ATOM 827 O O . LYS A 1 108 ? 0.473 -6.338 6.910 1.00 97.75 108 LYS A O 1
ATOM 832 N N . VAL A 1 109 ? 2.685 -6.639 6.647 1.00 98.62 109 VAL A N 1
ATOM 833 C CA . VAL A 1 109 ? 2.573 -7.073 5.253 1.00 98.62 109 VAL A CA 1
ATOM 834 C C . VAL A 1 109 ? 1.996 -8.487 5.251 1.00 98.62 109 VAL A C 1
ATOM 836 O O . VAL A 1 109 ? 2.574 -9.394 5.847 1.00 98.62 109 VAL A O 1
ATOM 839 N N . VAL A 1 110 ? 0.824 -8.665 4.641 1.00 98.38 110 VAL A N 1
ATOM 840 C CA . VAL A 1 110 ? 0.159 -9.983 4.539 1.00 98.38 110 VAL A CA 1
ATOM 841 C C . VAL A 1 110 ? 0.367 -10.651 3.193 1.00 98.38 110 VAL A C 1
ATOM 843 O O . VAL A 1 110 ? 0.199 -11.859 3.078 1.00 98.38 110 VAL A O 1
ATOM 846 N N . GLN A 1 111 ? 0.725 -9.865 2.182 1.00 98.38 111 GLN A N 1
ATOM 847 C CA . GLN A 1 111 ? 0.978 -10.351 0.840 1.00 98.38 111 GLN A CA 1
ATOM 848 C C . GLN A 1 111 ? 1.892 -9.382 0.106 1.00 98.38 111 GLN A C 1
ATOM 850 O O . GLN A 1 111 ? 1.768 -8.162 0.243 1.00 98.38 111 GLN A O 1
ATOM 855 N N . GLU A 1 112 ? 2.771 -9.951 -0.707 1.00 98.56 112 GLU A N 1
ATOM 856 C CA . GLU A 1 112 ? 3.589 -9.230 -1.667 1.00 98.56 112 GLU A CA 1
ATOM 857 C C . GLU A 1 112 ? 3.184 -9.670 -3.071 1.00 98.56 112 GLU A C 1
ATOM 859 O O . GLU A 1 112 ? 3.212 -10.857 -3.402 1.00 98.56 112 GLU A O 1
ATOM 864 N N . LEU A 1 113 ? 2.745 -8.718 -3.890 1.00 98.12 113 LEU A N 1
ATOM 865 C CA . LEU A 1 113 ? 2.472 -8.953 -5.302 1.00 98.12 113 LEU A CA 1
ATOM 866 C C . LEU A 1 113 ? 3.783 -8.791 -6.058 1.00 98.12 113 LEU A C 1
ATOM 868 O O . LEU A 1 113 ? 4.403 -7.729 -5.990 1.00 98.12 113 LEU A O 1
ATOM 872 N N . LYS A 1 114 ? 4.208 -9.836 -6.766 1.00 98.31 114 LYS A N 1
ATOM 873 C CA . LYS A 1 114 ? 5.451 -9.795 -7.533 1.00 98.31 114 LYS A CA 1
ATOM 874 C C . LYS A 1 114 ? 5.317 -8.834 -8.714 1.00 98.31 114 LYS A C 1
ATOM 876 O O . LYS A 1 114 ? 4.371 -8.937 -9.494 1.00 98.31 114 LYS A O 1
ATOM 881 N N . MET A 1 115 ? 6.287 -7.941 -8.852 1.00 98.06 115 MET A N 1
ATOM 882 C CA . MET A 1 115 ? 6.488 -7.081 -10.014 1.00 98.06 115 MET A CA 1
ATOM 883 C C . MET A 1 115 ? 7.635 -7.635 -10.874 1.00 98.06 115 MET A C 1
ATOM 885 O O . MET A 1 115 ? 8.499 -8.347 -10.359 1.00 98.06 115 MET A O 1
ATOM 889 N N . PRO A 1 116 ? 7.692 -7.309 -12.177 1.00 97.50 116 PRO A N 1
ATOM 890 C CA . PRO A 1 116 ? 8.805 -7.732 -13.036 1.00 97.50 116 PRO A CA 1
ATOM 891 C C . PRO A 1 116 ? 10.154 -7.085 -12.699 1.00 97.50 116 PRO A C 1
ATOM 893 O O . PRO A 1 116 ? 11.188 -7.558 -13.159 1.00 97.50 116 PRO A O 1
ATOM 896 N N . GLY A 1 117 ? 10.154 -6.008 -11.912 1.00 97.69 117 GLY A N 1
ATOM 897 C CA . GLY A 1 117 ? 11.362 -5.350 -11.438 1.00 97.69 117 GLY A CA 1
ATOM 898 C C . GLY A 1 117 ? 11.058 -4.240 -10.434 1.00 97.69 117 GLY A C 1
ATOM 899 O O . GLY A 1 117 ? 9.902 -3.870 -10.225 1.00 97.69 117 GLY A O 1
ATOM 900 N N . ALA A 1 118 ? 12.116 -3.718 -9.816 1.00 97.88 118 ALA A N 1
ATOM 901 C CA . ALA A 1 118 ? 12.044 -2.595 -8.886 1.00 97.88 118 ALA A CA 1
ATOM 902 C C . ALA A 1 118 ? 11.791 -1.259 -9.608 1.00 97.88 118 ALA A C 1
ATOM 904 O O . ALA A 1 11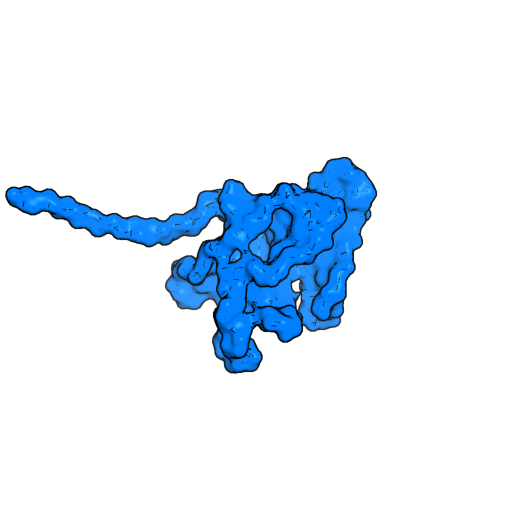8 ? 11.783 -1.193 -10.839 1.00 97.88 118 ALA A O 1
ATOM 905 N N . GLY A 1 119 ? 11.626 -0.179 -8.842 1.00 97.81 119 GLY A N 1
ATOM 906 C CA . GLY A 1 119 ? 11.476 1.173 -9.387 1.00 97.81 119 GLY A CA 1
ATOM 907 C C . GLY A 1 119 ? 10.027 1.642 -9.527 1.00 97.81 119 GLY A C 1
ATOM 908 O O . GLY A 1 119 ? 9.766 2.560 -10.308 1.00 97.81 119 GLY A O 1
ATOM 909 N N . ASN A 1 120 ? 9.095 1.036 -8.784 1.00 98.19 120 ASN A N 1
ATOM 910 C CA . ASN A 1 120 ? 7.724 1.532 -8.670 1.00 98.19 120 ASN A CA 1
ATOM 911 C C . ASN A 1 120 ? 7.704 2.879 -7.927 1.00 98.19 120 ASN A C 1
ATOM 913 O O . ASN A 1 120 ? 8.371 3.032 -6.901 1.00 98.19 120 ASN A O 1
ATOM 917 N N . LEU A 1 121 ? 6.927 3.838 -8.440 1.00 97.06 121 LEU A N 1
ATOM 918 C CA . LEU A 1 121 ? 6.668 5.120 -7.776 1.00 97.06 121 LEU A CA 1
ATOM 919 C C . LEU A 1 121 ? 5.220 5.255 -7.314 1.00 97.06 121 LEU A C 1
ATOM 921 O O . LEU A 1 121 ? 4.966 5.903 -6.295 1.00 97.06 121 LEU A O 1
ATOM 925 N N . PHE A 1 122 ? 4.275 4.698 -8.074 1.00 98.19 122 PHE A N 1
ATOM 926 C CA . PHE A 1 122 ? 2.859 4.812 -7.773 1.00 98.19 122 PHE A CA 1
ATOM 927 C C . PHE A 1 122 ? 2.121 3.488 -7.943 1.00 98.19 122 PHE A C 1
ATOM 929 O O . PHE A 1 122 ? 2.329 2.707 -8.876 1.00 98.19 122 PHE A O 1
ATOM 936 N N . VAL A 1 123 ? 1.159 3.291 -7.046 1.00 98.50 123 VAL A N 1
ATOM 937 C CA . VAL A 1 123 ? 0.124 2.264 -7.150 1.00 98.50 123 VAL A CA 1
ATOM 938 C C . VAL A 1 123 ? -1.253 2.914 -7.150 1.00 98.50 123 VAL A C 1
ATOM 940 O O . VAL A 1 123 ? -1.473 3.958 -6.523 1.00 98.50 123 VAL A O 1
ATOM 943 N N . LYS A 1 124 ? -2.220 2.313 -7.850 1.00 98.44 124 LYS A N 1
ATOM 944 C CA . LYS A 1 124 ? -3.562 2.886 -7.959 1.00 98.44 124 LYS A CA 1
ATOM 945 C C . LYS A 1 124 ? -4.665 1.847 -8.083 1.00 98.44 124 LYS A C 1
ATOM 947 O O . LYS A 1 124 ? -4.587 0.880 -8.825 1.00 98.44 124 LYS A O 1
ATOM 952 N N . THR A 1 125 ? -5.782 2.135 -7.426 1.00 98.50 125 THR A N 1
ATOM 953 C CA . THR A 1 125 ? -7.079 1.523 -7.727 1.00 98.50 125 THR A CA 1
ATOM 954 C C . THR A 1 125 ? -8.212 2.522 -7.455 1.00 98.50 125 THR A C 1
ATOM 956 O O . THR A 1 125 ? -7.967 3.698 -7.137 1.00 98.50 125 THR A O 1
ATOM 959 N N . HIS A 1 126 ? -9.454 2.069 -7.617 1.00 97.75 126 HIS A N 1
ATOM 960 C CA . HIS A 1 126 ? -10.675 2.817 -7.337 1.00 97.75 126 HIS A CA 1
ATOM 961 C C . HIS A 1 126 ? -11.793 1.858 -6.878 1.00 97.75 126 HIS A C 1
ATOM 963 O O . HIS A 1 126 ? -11.871 0.752 -7.410 1.00 97.75 126 HIS A O 1
ATOM 969 N N . PRO A 1 127 ? -12.718 2.253 -5.977 1.00 95.50 127 PRO A N 1
ATOM 970 C CA . PRO A 1 127 ? -13.789 1.369 -5.495 1.00 95.50 127 PRO A CA 1
ATOM 971 C C . PRO A 1 127 ? -14.657 0.731 -6.591 1.00 95.50 127 PRO A C 1
ATOM 973 O O . PRO A 1 127 ? -15.135 -0.386 -6.417 1.00 95.50 127 PRO A O 1
ATOM 976 N N . LYS A 1 128 ? -14.831 1.425 -7.724 1.00 96.00 128 LYS A N 1
ATOM 977 C CA . LYS A 1 128 ? -15.575 0.941 -8.907 1.00 96.00 128 LYS A CA 1
ATOM 978 C C . LYS A 1 128 ? -14.718 0.169 -9.926 1.00 96.00 128 LYS A C 1
ATOM 980 O O . LYS A 1 128 ? -15.248 -0.276 -10.935 1.00 96.00 128 LYS A O 1
ATOM 985 N N . SER A 1 129 ? -13.412 0.054 -9.699 1.00 96.12 129 SER A N 1
ATOM 986 C CA . SER A 1 129 ? -12.485 -0.693 -10.555 1.00 96.12 129 SER A CA 1
ATOM 987 C C . SER A 1 129 ? -12.345 -2.130 -10.054 1.00 96.12 129 SER A C 1
ATOM 989 O O . SER A 1 129 ? -12.411 -2.384 -8.849 1.00 96.12 129 SER A O 1
ATOM 991 N N . LYS A 1 130 ? -12.117 -3.070 -10.970 1.00 94.94 130 LYS A N 1
ATOM 992 C CA . LYS A 1 130 ? -11.622 -4.417 -10.637 1.00 94.94 130 LYS A CA 1
ATOM 993 C C . LYS A 1 130 ? -10.099 -4.523 -10.736 1.00 94.94 130 LYS A C 1
ATOM 995 O O . LYS A 1 130 ? -9.531 -5.493 -10.266 1.00 94.94 130 LYS A O 1
ATOM 1000 N N . ASN A 1 131 ? -9.462 -3.492 -11.281 1.00 97.56 131 ASN A N 1
ATOM 1001 C CA . ASN A 1 131 ? -8.040 -3.478 -11.566 1.00 97.56 131 ASN A CA 1
ATOM 1002 C C . ASN A 1 131 ? -7.277 -2.754 -10.458 1.00 97.56 131 ASN A C 1
ATOM 1004 O O . ASN A 1 131 ? -7.715 -1.699 -9.962 1.00 97.56 131 ASN A O 1
ATOM 1008 N N . PHE A 1 132 ? -6.109 -3.292 -10.143 1.00 98.19 132 PHE A N 1
ATOM 1009 C CA . PHE A 1 132 ? -5.050 -2.659 -9.378 1.00 98.19 132 PHE A CA 1
ATOM 1010 C C . PHE A 1 132 ? -3.861 -2.398 -10.308 1.00 98.19 132 PHE A C 1
ATOM 1012 O O . PHE A 1 132 ? -3.439 -3.291 -11.032 1.00 98.19 132 PHE A O 1
ATOM 1019 N N . TRP A 1 133 ? -3.355 -1.169 -10.321 1.00 98.56 133 TRP A N 1
ATOM 1020 C CA . TRP A 1 133 ? -2.334 -0.702 -11.256 1.00 98.56 133 TRP A CA 1
ATOM 1021 C C . TRP A 1 133 ? -1.052 -0.361 -10.506 1.00 98.56 133 TRP A C 1
ATOM 1023 O O . TRP A 1 133 ? -1.121 0.255 -9.439 1.00 98.56 133 TRP A O 1
ATOM 1033 N N . ALA A 1 134 ? 0.093 -0.701 -11.084 1.00 98.50 134 ALA A N 1
ATOM 1034 C CA . ALA A 1 134 ? 1.413 -0.353 -10.573 1.00 98.50 134 ALA A CA 1
ATOM 1035 C C . ALA A 1 134 ? 2.338 0.025 -11.737 1.00 98.50 134 ALA A C 1
ATOM 1037 O O . ALA A 1 134 ? 2.342 -0.647 -12.767 1.00 98.50 134 ALA A O 1
ATOM 1038 N N . ASP A 1 135 ? 3.103 1.102 -11.589 1.00 98.44 135 ASP A N 1
ATOM 1039 C CA . ASP A 1 135 ? 4.113 1.526 -12.565 1.00 98.44 135 ASP A CA 1
ATOM 1040 C C . ASP A 1 135 ? 5.525 1.027 -12.194 1.00 98.44 135 ASP A C 1
ATOM 1042 O O . ASP A 1 135 ? 5.712 0.378 -11.163 1.00 98.44 135 ASP A O 1
ATOM 1046 N N . ALA A 1 136 ? 6.525 1.288 -13.038 1.00 98.00 136 ALA A N 1
ATOM 1047 C CA . ALA A 1 136 ? 7.935 1.080 -12.691 1.00 98.00 136 ALA A CA 1
ATOM 1048 C C . ALA A 1 136 ? 8.875 2.112 -13.356 1.00 98.00 136 ALA A C 1
ATOM 1050 O O . ALA A 1 136 ? 9.894 1.729 -13.928 1.00 98.00 136 ALA A O 1
ATOM 1051 N N . PRO A 1 137 ? 8.575 3.425 -13.316 1.00 97.88 137 PRO A N 1
ATOM 1052 C CA . PRO A 1 137 ? 9.264 4.432 -14.130 1.00 97.88 137 PRO A CA 1
ATOM 1053 C C . PRO A 1 137 ? 10.744 4.621 -13.768 1.00 97.88 137 PRO A C 1
ATOM 1055 O O . PRO A 1 137 ? 11.499 5.168 -14.565 1.00 97.88 137 PRO A O 1
ATOM 1058 N N . MET A 1 138 ? 11.164 4.191 -12.574 1.00 97.88 138 MET A N 1
ATOM 1059 C CA . MET A 1 138 ? 12.561 4.260 -12.127 1.00 97.88 138 MET A CA 1
ATOM 1060 C C . MET A 1 138 ? 13.340 2.969 -12.412 1.00 97.88 138 MET A C 1
ATOM 1062 O O . MET A 1 138 ? 14.477 2.825 -11.961 1.00 97.88 138 MET A O 1
ATOM 1066 N N . ASN A 1 139 ? 12.739 2.015 -13.126 1.00 98.25 139 ASN A N 1
ATOM 1067 C CA . ASN A 1 139 ? 13.427 0.806 -13.548 1.00 98.25 139 ASN A CA 1
ATOM 1068 C C . ASN A 1 139 ? 14.491 1.140 -14.617 1.00 98.25 139 ASN A C 1
ATOM 1070 O O . ASN A 1 139 ? 14.214 1.935 -15.516 1.00 98.25 139 ASN A O 1
ATOM 1074 N N . PRO A 1 140 ? 15.708 0.565 -14.550 1.00 97.25 140 PRO A N 1
ATOM 1075 C CA . PRO A 1 140 ? 16.735 0.803 -15.566 1.00 97.25 140 PRO A CA 1
ATOM 1076 C C . PRO A 1 140 ? 16.393 0.186 -16.931 1.00 97.25 140 PRO A C 1
ATOM 1078 O O . PRO A 1 140 ? 16.880 0.668 -17.954 1.00 97.25 140 PRO A O 1
ATOM 1081 N N . GLU A 1 141 ? 15.562 -0.858 -16.961 1.00 98.06 141 GLU A N 1
ATOM 1082 C CA . GLU A 1 141 ? 15.107 -1.484 -18.197 1.00 98.06 141 GLU A CA 1
ATOM 1083 C C . GLU A 1 141 ? 13.990 -0.647 -18.817 1.00 98.06 141 GLU A C 1
ATOM 1085 O O . GLU A 1 141 ? 12.890 -0.524 -18.270 1.00 98.06 141 GLU A O 1
ATOM 1090 N N . ARG A 1 142 ? 14.266 -0.090 -20.000 1.00 97.88 142 ARG A N 1
ATOM 1091 C CA . ARG A 1 142 ? 13.352 0.816 -20.707 1.00 97.88 142 ARG A CA 1
ATOM 1092 C C . ARG A 1 142 ? 11.959 0.220 -20.902 1.00 97.88 142 ARG A C 1
ATOM 1094 O O . ARG A 1 142 ? 10.970 0.920 -20.714 1.00 97.88 142 ARG A O 1
ATOM 1101 N N . GLU A 1 143 ? 11.884 -1.060 -21.260 1.00 98.00 143 GLU A N 1
ATOM 1102 C CA . GLU A 1 143 ? 10.605 -1.743 -21.481 1.00 98.00 143 GLU A CA 1
ATOM 1103 C C . GLU A 1 143 ? 9.741 -1.759 -20.215 1.00 98.00 143 GLU A C 1
ATOM 1105 O O . GLU A 1 143 ? 8.526 -1.596 -20.302 1.00 98.00 143 GLU A O 1
ATOM 1110 N N . LEU A 1 144 ? 10.355 -1.896 -19.035 1.00 98.00 144 LEU A N 1
ATOM 1111 C CA . LEU A 1 144 ? 9.645 -1.856 -17.758 1.00 98.00 144 LEU A CA 1
ATOM 1112 C C . LEU A 1 144 ? 9.289 -0.419 -17.361 1.00 98.00 144 LEU A C 1
ATOM 1114 O O . LEU A 1 144 ? 8.174 -0.177 -16.904 1.00 98.00 144 LEU A O 1
ATOM 1118 N N . ALA A 1 145 ? 10.199 0.534 -17.582 1.00 97.94 145 ALA A N 1
ATOM 1119 C CA . ALA A 1 145 ? 9.982 1.949 -17.274 1.00 97.94 145 ALA A CA 1
ATOM 1120 C C . ALA A 1 145 ? 8.861 2.595 -18.105 1.00 97.94 145 ALA A C 1
ATOM 1122 O O . ALA A 1 145 ? 8.169 3.491 -17.624 1.00 97.94 145 ALA A O 1
ATOM 1123 N N . GLU A 1 146 ? 8.662 2.127 -19.338 1.00 98.19 146 GLU A N 1
ATOM 1124 C CA . GLU A 1 146 ? 7.607 2.587 -20.249 1.00 98.19 146 GLU A CA 1
ATOM 1125 C C . GLU A 1 146 ? 6.318 1.739 -20.156 1.00 98.19 146 GLU A C 1
ATOM 1127 O O . GLU A 1 146 ? 5.392 1.931 -20.947 1.00 98.19 146 GLU A O 1
ATOM 1132 N N . SER A 1 147 ? 6.225 0.826 -19.181 1.00 98.06 147 SER A N 1
ATOM 1133 C CA . SER A 1 147 ? 5.078 -0.070 -18.982 1.00 98.06 147 SER A CA 1
ATOM 1134 C C . SER A 1 147 ? 4.296 0.217 -17.697 1.00 98.06 147 SER A C 1
ATOM 1136 O O . SER A 1 147 ? 4.788 0.809 -16.737 1.00 98.06 147 SER A O 1
ATOM 1138 N N . VAL A 1 148 ? 3.046 -0.259 -17.667 1.00 98.06 148 VAL A N 1
ATOM 1139 C CA . VAL A 1 148 ? 2.199 -0.296 -16.466 1.00 98.06 148 VAL A CA 1
ATOM 1140 C C . VAL A 1 148 ? 1.668 -1.712 -16.281 1.00 98.06 148 VAL A C 1
ATOM 1142 O O . VAL A 1 148 ? 1.217 -2.349 -17.232 1.00 98.06 148 VAL A O 1
ATOM 1145 N N . PHE A 1 149 ? 1.693 -2.188 -15.042 1.00 98.06 149 PHE A N 1
ATOM 1146 C CA . PHE A 1 149 ? 1.293 -3.535 -14.660 1.00 98.06 149 PHE A CA 1
ATOM 1147 C C . PHE A 1 149 ? -0.087 -3.519 -14.014 1.00 98.06 149 PHE A C 1
ATOM 1149 O O . PHE A 1 149 ? -0.428 -2.601 -13.262 1.00 98.06 149 PHE A O 1
ATOM 1156 N N . VAL A 1 150 ? -0.891 -4.536 -14.324 1.00 98.06 150 VAL A N 1
ATOM 1157 C CA . VAL A 1 150 ? -2.287 -4.631 -13.892 1.00 98.06 150 VAL A CA 1
ATOM 1158 C C . VAL A 1 150 ? -2.521 -5.967 -13.212 1.00 98.06 150 VAL A C 1
ATOM 1160 O O . VAL A 1 150 ? -2.221 -7.014 -13.777 1.00 98.06 150 VAL A O 1
ATOM 1163 N N . PHE A 1 151 ? -3.091 -5.912 -12.016 1.00 96.25 151 PHE A N 1
ATOM 1164 C CA . PHE A 1 151 ? -3.491 -7.065 -11.227 1.00 96.25 151 PHE A CA 1
ATOM 1165 C C . PHE A 1 151 ? -5.011 -7.079 -11.076 1.00 96.25 151 PHE A C 1
ATOM 1167 O O . PHE A 1 151 ? -5.644 -6.021 -10.946 1.00 96.25 151 PHE A O 1
ATOM 1174 N N . ASP A 1 152 ? -5.577 -8.281 -11.039 1.00 90.56 152 ASP A N 1
ATOM 1175 C CA . ASP A 1 152 ? -6.951 -8.485 -10.594 1.00 90.56 152 ASP A CA 1
ATOM 1176 C C . ASP A 1 152 ? -7.027 -8.334 -9.069 1.00 90.56 152 ASP A C 1
ATOM 1178 O O . ASP A 1 152 ? -6.138 -8.777 -8.337 1.00 90.56 152 ASP A O 1
ATOM 1182 N N . ARG A 1 153 ? -8.078 -7.658 -8.604 1.00 82.56 153 ARG A N 1
ATOM 1183 C CA . ARG A 1 153 ? -8.286 -7.268 -7.204 1.00 82.56 153 ARG A CA 1
ATOM 1184 C C . ARG A 1 153 ? -9.232 -8.191 -6.449 1.00 82.56 153 ARG A C 1
ATOM 1186 O O . ARG A 1 153 ? -10.297 -8.524 -7.018 1.00 82.56 153 ARG A O 1
#

Foldseek 3Di:
DDDDDDPPPPDLDPAAQWDAWAAFPVNQWIWTDNFCVQWIWTAGNVVRGTPAIEHHPHRWAERHFEWDQDPPQGIWTWTAHQHWQWIFTAHDDDPDPVCPVNRVRHRYGPDIHGHPTHQWNYWYDDPPDQKIKIARLNDPDPVRNPDMDIDGD

pLDDT: mean 90.65, std 17.09, range [35.88, 98.81]